Protein AF-A0A2D4FFE9-F1 (afdb_monomer)

Nearest PDB structures (foldseek):
  5fzr-assembly1_B  TM=5.115E-01  e=5.231E-02  synthetic construct
  5fzq-assembly1_B  TM=5.093E-01  e=9.639E-02  synthetic construct
  8ump-assembly1_A  TM=4.715E-01  e=1.449E-01  synthetic construct
  1a17-assembly1_A  TM=4.442E-01  e=5.732E-01  Homo sapiens
  2ho1-assembly1_A  TM=4.420E-01  e=9.065E-01  Pseudomonas aeruginosa PAO1

Foldseek 3Di:
DPQDQDPCVVVLVVQLVVLVCCCPVVVPVVSLVVSLVSLVVSCVNRVQDLVSLLVNLLSCLQVVNCPVNVVSVVSNVDDLPVCVVSLVSLQVSLPPPVNVVSNVVSVVVSVVVVVVSVVVVVVVVVVVVVVVVVPD

Solvent-accessible surface area (backbone atoms only — not comparable to full-atom values): 7744 Å² total; per-residue (Å²): 129,86,77,65,79,53,87,62,51,61,58,53,51,52,53,36,53,55,28,48,46,37,28,74,75,69,62,38,72,71,28,55,60,52,34,51,52,54,38,54,55,48,34,76,78,26,74,73,47,58,67,47,43,53,50,50,38,52,51,30,35,74,72,67,46,58,73,66,34,53,60,44,57,63,67,60,68,70,58,81,71,50,46,75,74,51,51,56,70,48,53,65,42,22,70,77,71,75,42,59,68,63,20,49,51,34,45,49,50,52,49,53,49,54,54,49,51,54,51,53,50,55,51,49,56,62,62,51,56,65,66,70,72,72,77,124

Structure (mmCIF, N/CA/C/O backbone):
data_AF-A0A2D4FFE9-F1
#
_entry.id   AF-A0A2D4FFE9-F1
#
loop_
_atom_site.group_PDB
_atom_site.id
_atom_site.type_symbol
_atom_site.label_atom_id
_atom_site.label_alt_id
_atom_site.label_comp_id
_atom_site.label_asym_id
_atom_site.label_entity_id
_atom_site.label_seq_id
_atom_site.pdbx_PDB_ins_code
_atom_site.Cartn_x
_atom_site.Cartn_y
_atom_site.Cartn_z
_atom_site.occupancy
_atom_site.B_iso_or_equiv
_atom_site.auth_seq_id
_atom_site.auth_comp_id
_atom_site.auth_asym_id
_atom_site.auth_atom_id
_atom_site.pdbx_PDB_model_num
ATOM 1 N N . THR A 1 1 ? 15.994 -1.604 -18.481 1.00 40.66 1 THR A N 1
ATOM 2 C CA . THR A 1 1 ? 15.992 -0.150 -18.227 1.00 40.66 1 THR A CA 1
ATOM 3 C C . THR A 1 1 ? 15.796 0.035 -16.743 1.00 40.66 1 THR A C 1
ATOM 5 O O . THR A 1 1 ? 14.870 -0.546 -16.197 1.00 40.66 1 THR A O 1
ATOM 8 N N . TRP A 1 2 ? 16.729 0.693 -16.059 1.00 41.78 2 TRP A N 1
ATOM 9 C CA . TRP A 1 2 ? 16.602 0.943 -14.624 1.00 41.78 2 TRP A CA 1
ATOM 10 C C . TRP A 1 2 ? 15.354 1.799 -14.404 1.00 41.78 2 TRP A C 1
ATOM 12 O O . TRP A 1 2 ? 15.195 2.824 -15.056 1.00 41.78 2 TRP A O 1
ATOM 22 N N . ALA A 1 3 ? 14.428 1.300 -13.596 1.00 53.44 3 ALA A N 1
ATOM 23 C CA . ALA A 1 3 ? 13.135 1.917 -13.356 1.00 53.44 3 ALA A C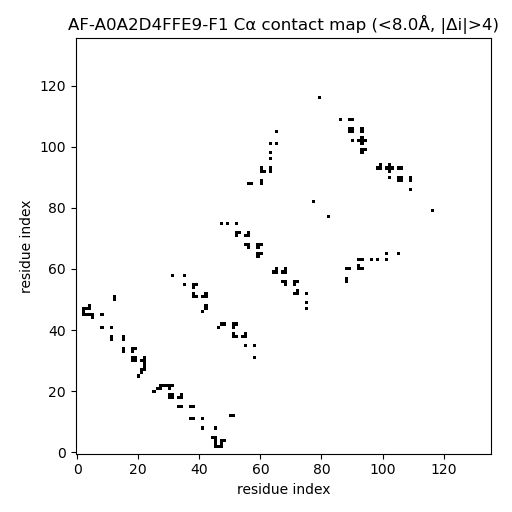A 1
ATOM 24 C C . ALA A 1 3 ? 13.315 3.198 -12.531 1.00 53.44 3 ALA A C 1
ATOM 26 O O . ALA A 1 3 ? 13.417 3.153 -11.305 1.00 53.44 3 ALA A O 1
ATOM 27 N N . GLU A 1 4 ? 13.427 4.321 -13.233 1.00 61.81 4 GLU A N 1
ATOM 28 C CA . GLU A 1 4 ? 13.479 5.656 -12.649 1.00 61.81 4 GLU A CA 1
ATOM 29 C C . GLU A 1 4 ? 12.089 6.037 -12.128 1.00 61.81 4 GLU A C 1
ATOM 31 O O . GLU A 1 4 ? 11.083 5.854 -12.815 1.00 61.81 4 GLU A O 1
ATOM 36 N N . LEU A 1 5 ? 12.043 6.538 -10.891 1.00 72.75 5 LEU A N 1
ATOM 37 C CA . LEU A 1 5 ? 10.850 7.161 -10.318 1.00 72.75 5 LEU A CA 1
ATOM 38 C C . LEU A 1 5 ? 10.385 8.285 -11.242 1.00 72.75 5 LEU A C 1
ATOM 40 O O . LEU A 1 5 ? 11.203 9.088 -11.702 1.00 72.75 5 LEU A O 1
ATOM 44 N N . GLN A 1 6 ? 9.083 8.375 -11.485 1.00 81.50 6 GLN A N 1
ATOM 45 C CA . GLN A 1 6 ? 8.559 9.476 -12.282 1.00 81.50 6 GLN A CA 1
ATOM 46 C C . GLN A 1 6 ? 8.447 10.736 -11.423 1.00 81.50 6 GLN A C 1
ATOM 48 O O . GLN A 1 6 ? 8.090 10.682 -10.247 1.00 81.50 6 GLN A O 1
ATOM 53 N N . PHE A 1 7 ? 8.699 11.908 -12.014 1.00 79.31 7 PHE A N 1
ATOM 54 C CA . PHE A 1 7 ? 8.548 13.192 -11.314 1.00 79.31 7 PHE A CA 1
ATOM 55 C C . PHE A 1 7 ? 7.131 13.393 -10.752 1.00 79.31 7 PHE A C 1
ATOM 57 O O . PHE A 1 7 ? 6.952 14.059 -9.732 1.00 79.31 7 PHE A O 1
ATOM 64 N N . SER A 1 8 ? 6.128 12.796 -11.399 1.00 86.50 8 SER A N 1
ATOM 65 C CA . SER A 1 8 ? 4.727 12.827 -10.984 1.00 86.50 8 SER A CA 1
ATOM 66 C C . SER A 1 8 ? 4.403 11.951 -9.773 1.00 86.50 8 SER A C 1
ATOM 68 O O . SER A 1 8 ? 3.357 12.163 -9.158 1.00 86.50 8 SER A O 1
ATOM 70 N N . ASP A 1 9 ? 5.278 11.018 -9.382 1.00 91.00 9 ASP A N 1
ATOM 71 C CA . ASP A 1 9 ? 5.014 10.081 -8.283 1.00 91.00 9 ASP A CA 1
ATOM 72 C C . ASP A 1 9 ? 4.707 10.816 -6.971 1.00 91.00 9 ASP A C 1
ATOM 74 O O . ASP A 1 9 ? 3.812 10.425 -6.223 1.00 91.00 9 ASP A O 1
ATOM 78 N N . TYR A 1 10 ? 5.394 11.932 -6.712 1.00 91.44 10 TYR A N 1
ATOM 79 C CA . TYR A 1 10 ? 5.176 12.738 -5.510 1.00 91.44 10 TYR A CA 1
ATOM 80 C C . TYR A 1 10 ? 3.802 13.418 -5.478 1.00 91.44 10 TYR A C 1
ATOM 82 O O . TYR A 1 10 ? 3.219 13.556 -4.403 1.00 91.44 10 TYR A O 1
ATOM 90 N N . TYR A 1 11 ? 3.248 13.801 -6.633 1.00 94.00 11 TYR A N 1
ATOM 91 C CA . TYR A 1 11 ? 1.886 14.338 -6.700 1.00 94.00 11 TYR A CA 1
ATOM 92 C C . TYR A 1 11 ? 0.847 13.247 -6.448 1.00 94.00 11 TYR A C 1
ATOM 94 O O . TYR A 1 11 ? -0.130 13.491 -5.741 1.00 94.00 11 TYR A O 1
ATOM 102 N N . CYS A 1 12 ? 1.085 12.035 -6.961 1.00 95.19 12 CYS A N 1
ATOM 103 C CA . CYS A 1 12 ? 0.249 10.879 -6.652 1.00 95.19 12 CYS A CA 1
ATOM 104 C C . CYS A 1 12 ? 0.272 10.569 -5.148 1.00 95.19 12 CYS A C 1
ATOM 106 O O . CYS A 1 12 ? -0.785 10.413 -4.541 1.00 95.19 12 CYS A O 1
ATOM 108 N N . LEU A 1 13 ? 1.455 10.557 -4.519 1.00 95.75 13 LEU A N 1
ATOM 109 C CA . LEU A 1 13 ? 1.587 10.364 -3.069 1.00 95.75 13 LEU A CA 1
ATOM 110 C C . LEU A 1 13 ? 0.827 11.432 -2.277 1.00 95.75 13 LEU A C 1
ATOM 112 O O . LEU A 1 13 ? 0.102 11.094 -1.344 1.00 95.75 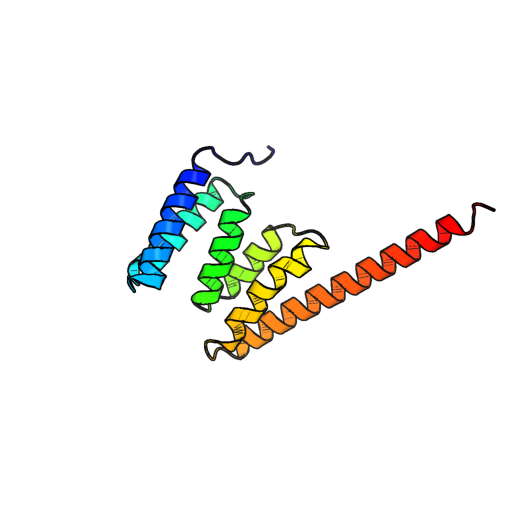13 LEU A O 1
ATOM 116 N N . LEU A 1 14 ? 0.953 12.707 -2.657 1.00 96.69 14 LEU A N 1
ATOM 117 C CA . LEU A 1 14 ? 0.233 13.795 -1.997 1.00 96.69 14 LEU A CA 1
ATOM 118 C C . LEU A 1 14 ? -1.288 13.606 -2.093 1.00 96.69 14 LEU A C 1
ATOM 120 O O . LEU A 1 14 ? -1.982 13.718 -1.085 1.00 96.69 14 LEU A O 1
ATOM 124 N N . ALA A 1 15 ? -1.803 13.279 -3.282 1.00 96.88 15 ALA A N 1
ATOM 125 C CA . ALA A 1 15 ? -3.227 13.024 -3.486 1.00 96.88 15 ALA A CA 1
ATOM 126 C C . ALA A 1 15 ? -3.726 11.834 -2.650 1.00 96.88 15 ALA A C 1
ATOM 128 O O . ALA A 1 15 ? -4.778 11.919 -2.019 1.00 96.88 15 ALA A O 1
ATOM 129 N N . VAL A 1 16 ? -2.953 10.746 -2.601 1.00 97.25 16 VAL A N 1
ATOM 130 C CA . VAL A 1 16 ? -3.272 9.558 -1.798 1.00 97.25 16 VAL A CA 1
ATOM 131 C C . VAL A 1 16 ? -3.291 9.882 -0.306 1.00 97.25 16 VAL A C 1
ATOM 133 O O . VAL A 1 16 ? -4.199 9.436 0.387 1.00 97.25 16 VAL A O 1
ATOM 136 N N . HIS A 1 17 ? -2.346 10.677 0.201 1.00 96.38 17 HIS A N 1
ATOM 137 C CA . HIS A 1 17 ? -2.355 11.089 1.606 1.00 96.38 17 HIS A CA 1
ATOM 138 C C . HIS A 1 17 ? -3.600 11.912 1.961 1.00 96.38 17 HIS A C 1
ATOM 140 O O . HIS A 1 17 ? -4.252 11.604 2.950 1.00 96.38 17 HIS A O 1
ATOM 146 N N . LEU A 1 18 ? -4.004 12.859 1.108 1.00 96.50 18 LEU A N 1
ATOM 147 C CA . LEU A 1 18 ? -5.240 13.624 1.319 1.00 96.50 18 LEU A CA 1
ATOM 148 C C . LEU A 1 18 ? -6.490 12.731 1.313 1.00 96.50 18 LEU A C 1
ATOM 150 O O . LEU A 1 18 ? -7.404 12.921 2.111 1.00 96.50 18 LEU A O 1
ATOM 154 N N . LEU A 1 19 ? -6.543 11.742 0.418 1.00 96.69 19 LEU A N 1
ATOM 155 C CA . LEU A 1 19 ? -7.643 10.777 0.374 1.00 96.69 19 LEU A CA 1
ATOM 156 C C . LEU A 1 19 ? -7.651 9.852 1.602 1.00 96.69 19 LEU A C 1
ATOM 158 O O . LEU A 1 19 ? -8.723 9.489 2.081 1.00 96.69 19 LEU A O 1
ATOM 162 N N . LEU A 1 20 ? -6.481 9.492 2.136 1.00 93.50 20 LEU A N 1
ATOM 163 C CA . LEU A 1 20 ? -6.379 8.742 3.388 1.00 93.50 20 LEU A CA 1
ATOM 164 C C . LEU A 1 20 ? -6.904 9.546 4.576 1.00 93.50 20 LEU A C 1
ATOM 166 O O . LEU A 1 20 ? -7.618 8.974 5.396 1.00 93.50 20 LEU A O 1
ATOM 170 N N . ASP A 1 21 ? -6.605 10.843 4.649 1.00 93.50 21 ASP A N 1
ATOM 171 C CA . ASP A 1 21 ? -7.131 11.718 5.702 1.00 93.50 21 ASP A CA 1
ATOM 172 C C . ASP A 1 21 ? -8.663 11.814 5.605 1.00 93.50 21 ASP A C 1
ATOM 174 O O . ASP A 1 21 ? -9.367 11.668 6.603 1.00 93.50 21 ASP A O 1
ATOM 178 N N . LEU A 1 22 ? -9.212 11.944 4.389 1.00 93.31 22 LEU A N 1
ATOM 179 C CA . LEU A 1 22 ? -10.664 11.915 4.169 1.00 93.31 22 LEU A CA 1
ATOM 180 C C . LEU A 1 22 ? -11.299 10.590 4.612 1.00 93.31 22 LEU A C 1
ATOM 182 O O . LEU A 1 22 ? -12.366 10.589 5.224 1.00 93.31 22 LEU A O 1
ATOM 186 N N . TRP A 1 23 ? -10.651 9.462 4.331 1.00 93.81 23 TRP A N 1
ATOM 187 C CA . TRP A 1 23 ? -11.153 8.162 4.763 1.00 93.81 23 TRP A CA 1
ATOM 188 C C . TRP A 1 23 ? -11.103 8.007 6.288 1.00 93.81 23 TRP A C 1
ATOM 190 O O . TRP A 1 23 ? -12.094 7.618 6.901 1.00 93.81 23 TRP A O 1
ATOM 200 N N . LEU A 1 24 ? -9.962 8.322 6.905 1.00 88.31 24 LEU A N 1
ATOM 201 C CA . LEU A 1 24 ? -9.698 7.998 8.307 1.00 88.31 24 LEU A CA 1
ATOM 202 C C . LEU A 1 24 ? -10.255 9.018 9.294 1.00 88.31 24 LEU A C 1
ATOM 204 O O . LEU A 1 24 ? -10.660 8.633 10.389 1.00 88.31 24 LEU A O 1
ATOM 208 N N . GLU A 1 25 ? -10.258 10.297 8.933 1.00 90.12 25 GLU A N 1
ATOM 209 C CA . GLU A 1 25 ? -10.694 11.375 9.822 1.00 90.12 25 GLU A CA 1
ATOM 210 C C . GLU A 1 25 ? -12.127 11.813 9.524 1.00 90.12 25 GLU A C 1
ATOM 212 O O . GLU A 1 25 ? -12.905 12.039 10.451 1.00 90.12 25 GLU A O 1
ATOM 217 N N . ALA A 1 26 ? -12.497 11.905 8.242 1.00 88.31 26 ALA A N 1
ATOM 218 C CA . ALA A 1 26 ? -13.838 12.328 7.837 1.00 88.31 26 ALA A CA 1
ATOM 219 C C . ALA A 1 26 ? -14.819 11.159 7.624 1.00 88.31 26 ALA A C 1
ATOM 221 O O . ALA A 1 26 ? -16.018 11.400 7.492 1.00 88.31 26 ALA A O 1
ATOM 222 N N . GLY A 1 27 ? -14.340 9.908 7.617 1.00 86.56 27 GLY A N 1
ATOM 223 C CA . GLY A 1 27 ? -15.179 8.719 7.419 1.00 86.56 27 GLY A CA 1
ATOM 224 C C . GLY A 1 27 ? -15.701 8.56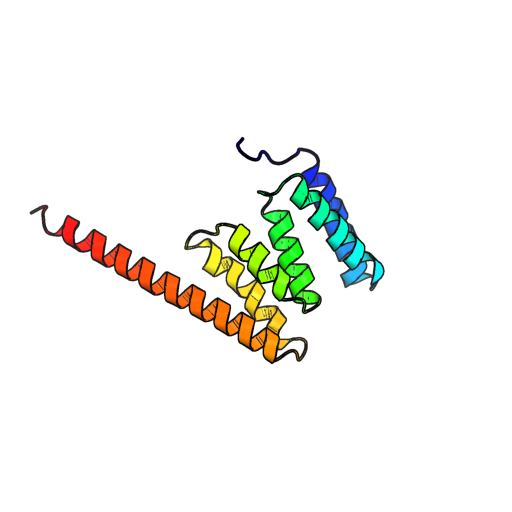2 5.986 1.00 86.56 27 GLY A C 1
ATOM 225 O O . GLY A 1 27 ? -16.712 7.897 5.762 1.00 86.56 27 GLY A O 1
ATOM 226 N N . GLU A 1 28 ? -15.050 9.191 5.004 1.00 93.25 28 GLU A N 1
ATOM 227 C CA . GLU A 1 28 ? -15.445 9.124 3.596 1.00 93.25 28 GLU A CA 1
ATOM 228 C C . GLU A 1 28 ? -14.999 7.781 2.988 1.00 93.25 28 GLU A C 1
ATOM 230 O O . GLU A 1 28 ? -13.928 7.663 2.392 1.00 93.25 28 GLU A O 1
ATOM 235 N N . GLU A 1 29 ? -15.832 6.746 3.115 1.00 90.38 29 GLU A N 1
ATOM 236 C CA . GLU A 1 29 ? -15.534 5.380 2.637 1.00 90.38 29 GLU A CA 1
ATOM 237 C C . GLU A 1 29 ? -15.250 5.300 1.127 1.00 90.38 29 GLU A C 1
ATOM 239 O O . GLU A 1 29 ? -14.607 4.371 0.647 1.00 90.38 29 GLU A O 1
ATOM 244 N N . SER A 1 30 ? -15.701 6.275 0.333 1.00 93.62 30 SER A N 1
ATOM 245 C CA . SER A 1 30 ? -15.392 6.317 -1.101 1.00 93.62 30 SER A CA 1
ATOM 246 C C . SER A 1 30 ? -13.911 6.624 -1.381 1.00 93.62 30 SER A C 1
ATOM 248 O O . SER A 1 30 ? -13.391 6.270 -2.445 1.00 93.62 30 SER A O 1
ATOM 250 N N . ALA A 1 31 ? -13.214 7.255 -0.431 1.00 94.62 31 ALA A N 1
ATOM 251 C CA . ALA A 1 31 ? -11.845 7.715 -0.605 1.00 94.62 31 ALA A CA 1
ATOM 252 C C . ALA A 1 31 ? -10.827 6.563 -0.629 1.00 94.62 31 ALA A C 1
ATOM 254 O O . ALA A 1 31 ? -9.886 6.623 -1.421 1.00 94.62 31 ALA A O 1
ATOM 255 N N . VAL A 1 32 ? -11.038 5.474 0.125 1.00 94.81 32 VAL A N 1
ATOM 256 C CA . VAL A 1 32 ? -10.109 4.324 0.123 1.00 94.81 32 VAL A CA 1
ATOM 257 C C . VAL A 1 32 ? -10.019 3.645 -1.245 1.00 94.81 32 VAL A C 1
ATOM 259 O O . VAL A 1 32 ? -8.929 3.298 -1.699 1.00 94.81 32 VAL A O 1
ATOM 262 N N . TRP A 1 33 ? -11.138 3.534 -1.963 1.00 96.44 33 TRP A N 1
ATOM 263 C CA . TRP A 1 33 ? -11.160 2.971 -3.315 1.00 96.44 33 TRP A CA 1
ATOM 264 C C . TRP A 1 33 ? -10.411 3.853 -4.318 1.00 96.44 33 TRP A C 1
ATOM 266 O O . TRP A 1 33 ? -9.743 3.348 -5.223 1.00 96.44 33 TRP A O 1
ATOM 276 N N . ARG A 1 34 ? -10.462 5.177 -4.128 1.00 97.25 34 ARG A N 1
ATOM 277 C CA . ARG A 1 34 ? -9.677 6.131 -4.925 1.00 97.25 34 ARG A CA 1
ATOM 278 C C . ARG A 1 34 ? -8.187 6.022 -4.610 1.00 97.25 34 ARG A C 1
ATOM 280 O O . ARG A 1 34 ? -7.394 6.032 -5.546 1.00 97.25 34 ARG A O 1
ATOM 287 N N . CYS A 1 35 ? -7.810 5.848 -3.338 1.00 96.94 35 CYS A N 1
ATOM 288 C CA . CYS A 1 35 ? -6.421 5.568 -2.958 1.00 96.94 35 CYS A CA 1
ATOM 289 C C . CYS A 1 35 ? -5.890 4.327 -3.6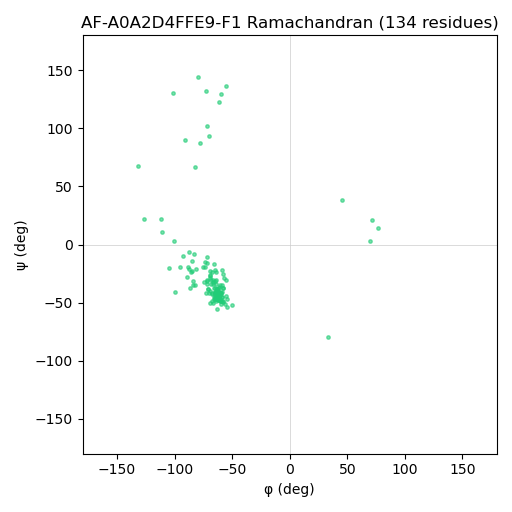75 1.00 96.94 35 CYS A C 1
ATOM 291 O O . CYS A 1 35 ? -4.833 4.397 -4.294 1.00 96.94 35 CYS A O 1
ATOM 293 N N . LEU A 1 36 ? -6.629 3.212 -3.612 1.00 97.12 36 LEU A N 1
ATOM 294 C CA . LEU A 1 36 ? -6.239 1.964 -4.272 1.00 97.12 36 LEU A CA 1
ATOM 295 C C . LEU A 1 36 ? -6.063 2.165 -5.776 1.00 97.12 36 LEU A C 1
ATOM 297 O O . LEU A 1 36 ? -5.023 1.811 -6.315 1.00 97.12 36 LEU A O 1
ATOM 301 N N . THR A 1 37 ? -7.034 2.801 -6.434 1.00 97.19 37 THR A N 1
ATOM 302 C CA . THR A 1 37 ? -6.980 3.041 -7.884 1.00 97.19 37 THR A CA 1
ATOM 303 C C . THR A 1 37 ? -5.733 3.838 -8.278 1.00 97.19 37 THR A C 1
ATOM 305 O O . THR A 1 37 ? -4.993 3.414 -9.161 1.00 97.19 37 THR A O 1
ATOM 308 N N . LEU A 1 38 ? -5.462 4.954 -7.590 1.00 96.56 38 LEU A N 1
ATOM 309 C CA . LEU A 1 38 ? -4.303 5.805 -7.881 1.00 96.56 38 LEU A CA 1
ATOM 310 C C . LEU A 1 38 ? -2.973 5.089 -7.641 1.00 96.56 38 LEU A C 1
ATOM 312 O O . LEU A 1 38 ? -2.034 5.258 -8.413 1.00 96.56 38 LEU A O 1
ATOM 316 N N . LEU A 1 39 ? -2.879 4.308 -6.566 1.00 96.62 39 LEU A N 1
ATOM 317 C CA . LEU A 1 39 ? -1.655 3.597 -6.218 1.00 96.62 39 LEU A CA 1
ATOM 318 C C . LEU A 1 39 ? -1.377 2.421 -7.157 1.00 96.62 39 LEU A C 1
ATOM 320 O O . LEU A 1 39 ? -0.228 2.244 -7.550 1.00 96.62 39 LEU A O 1
ATOM 324 N N . GLU A 1 40 ? -2.395 1.638 -7.523 1.00 96.00 40 GLU A N 1
ATOM 325 C CA . GLU A 1 40 ? -2.252 0.532 -8.478 1.00 96.00 40 GLU A CA 1
ATOM 326 C C . GLU A 1 40 ? -1.851 1.066 -9.859 1.00 96.00 40 GLU A C 1
ATOM 328 O O . GLU A 1 40 ? -0.877 0.601 -10.450 1.00 96.00 40 GLU A O 1
ATOM 333 N N . GLU A 1 41 ? -2.522 2.118 -10.342 1.00 94.62 41 GLU A N 1
ATOM 334 C CA . GLU A 1 41 ? -2.156 2.774 -11.601 1.00 94.62 41 GLU A CA 1
ATOM 335 C C . GLU A 1 41 ? -0.743 3.372 -11.528 1.00 94.62 41 GLU A C 1
ATOM 337 O O . GLU A 1 41 ? 0.094 3.114 -12.395 1.00 94.62 41 GLU A O 1
ATOM 342 N N . GLY A 1 42 ? -0.423 4.090 -10.449 1.00 93.44 42 GLY A N 1
ATOM 343 C CA . GLY A 1 42 ? 0.910 4.637 -10.210 1.00 93.44 42 GLY A CA 1
ATOM 344 C C . GLY A 1 42 ? 1.999 3.561 -10.188 1.00 93.44 42 GLY A C 1
ATOM 345 O O . GLY A 1 42 ? 3.087 3.774 -10.721 1.00 93.44 42 GLY A O 1
ATOM 346 N N . LEU A 1 43 ? 1.711 2.377 -9.644 1.00 93.31 43 LEU A N 1
ATOM 347 C CA . LEU A 1 43 ? 2.652 1.260 -9.601 1.00 93.31 43 LEU A CA 1
ATOM 348 C C . LEU A 1 43 ? 2.877 0.624 -10.981 1.00 93.31 43 LEU A C 1
ATOM 350 O O . LEU A 1 43 ? 3.990 0.173 -11.253 1.00 93.31 43 LEU A O 1
ATOM 354 N N . THR A 1 44 ? 1.883 0.639 -11.878 1.00 91.94 44 THR A N 1
ATOM 355 C CA . THR A 1 44 ? 2.084 0.201 -13.276 1.00 91.94 44 THR A CA 1
ATOM 356 C C . THR A 1 44 ? 3.071 1.106 -14.020 1.00 91.94 44 THR A C 1
ATOM 358 O O . THR A 1 44 ? 3.862 0.624 -14.833 1.00 91.94 44 THR A O 1
ATOM 361 N N . CYS A 1 45 ? 3.079 2.402 -13.694 1.00 90.88 45 CYS A N 1
ATOM 362 C CA . CYS A 1 45 ? 3.996 3.397 -14.252 1.00 90.88 45 CYS A CA 1
ATOM 363 C C . CYS A 1 45 ? 5.374 3.403 -13.562 1.00 90.88 45 CYS A C 1
ATOM 365 O O . CYS A 1 45 ? 6.393 3.609 -14.225 1.00 90.88 45 CYS A O 1
ATOM 367 N N . SER A 1 46 ? 5.404 3.152 -12.250 1.00 91.44 46 SER A N 1
ATOM 368 C CA . SER A 1 46 ? 6.585 3.247 -11.383 1.00 91.44 46 SER A CA 1
ATOM 369 C C . SER A 1 46 ? 6.730 1.987 -10.504 1.00 91.44 46 SER A C 1
ATOM 371 O O . SER A 1 46 ? 6.623 2.066 -9.276 1.00 91.44 46 SER A O 1
ATOM 373 N N . PRO A 1 47 ? 7.024 0.803 -11.083 1.00 89.88 47 PRO A N 1
ATOM 374 C CA . PRO A 1 47 ? 6.973 -0.490 -10.378 1.00 89.88 47 PRO A CA 1
ATOM 375 C C . PRO A 1 47 ? 8.012 -0.647 -9.259 1.00 89.88 47 PRO A C 1
ATOM 377 O O . PRO A 1 47 ? 7.892 -1.521 -8.399 1.00 89.88 47 PRO A O 1
ATOM 380 N N . SER A 1 48 ? 9.044 0.194 -9.242 1.00 87.06 48 SER A N 1
ATOM 381 C CA . SER A 1 48 ? 10.074 0.225 -8.195 1.00 87.06 48 SER A CA 1
ATOM 382 C C . SER A 1 48 ? 9.711 1.110 -7.007 1.00 87.06 48 SER A C 1
ATOM 384 O O . SER A 1 48 ? 10.466 1.156 -6.036 1.00 87.06 48 SER A O 1
ATOM 386 N N . ASN A 1 49 ? 8.599 1.847 -7.072 1.00 89.12 49 ASN A N 1
ATOM 387 C CA . ASN A 1 49 ? 8.256 2.830 -6.058 1.00 89.12 49 ASN A CA 1
ATOM 388 C C . ASN A 1 49 ? 7.835 2.139 -4.751 1.00 89.12 49 ASN A C 1
ATOM 390 O O . ASN A 1 49 ? 6.716 1.646 -4.593 1.00 89.12 49 ASN A O 1
ATOM 394 N N . ALA A 1 50 ? 8.758 2.109 -3.790 1.00 87.69 50 ALA A N 1
ATOM 395 C CA . ALA A 1 50 ? 8.532 1.480 -2.496 1.00 87.69 50 ALA A CA 1
ATOM 396 C C . ALA A 1 50 ? 7.427 2.175 -1.684 1.00 87.69 50 ALA A C 1
ATOM 398 O O . ALA A 1 50 ? 6.726 1.503 -0.935 1.00 87.69 50 ALA A O 1
ATOM 399 N N . GLN A 1 51 ? 7.229 3.489 -1.843 1.00 90.44 51 GLN A N 1
ATOM 400 C CA . GLN A 1 51 ? 6.185 4.219 -1.114 1.00 90.44 51 GLN A CA 1
ATOM 401 C C . GLN A 1 51 ? 4.791 3.779 -1.563 1.00 90.44 51 GLN A C 1
ATOM 403 O O . GLN A 1 51 ? 3.930 3.537 -0.718 1.00 90.44 51 GLN 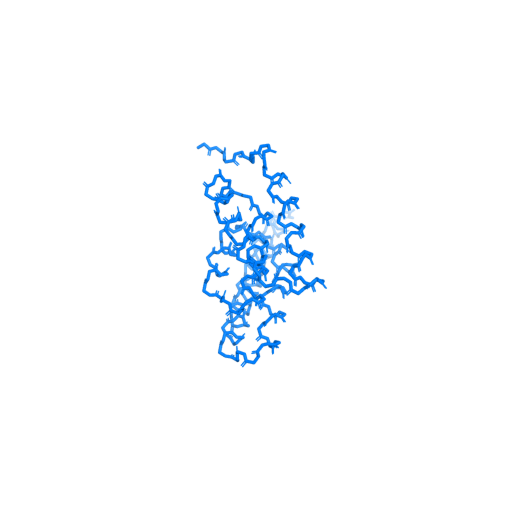A O 1
ATOM 408 N N . PHE A 1 52 ? 4.588 3.581 -2.871 1.00 93.81 52 PHE A N 1
ATOM 409 C CA . PHE A 1 52 ? 3.330 3.037 -3.389 1.00 93.81 52 PHE A CA 1
ATOM 410 C C . PHE A 1 52 ? 3.046 1.645 -2.833 1.00 93.81 52 PHE A C 1
ATOM 412 O O . PHE A 1 52 ? 1.973 1.411 -2.281 1.00 93.81 52 PHE A O 1
ATOM 419 N N . LYS A 1 53 ? 4.036 0.747 -2.885 1.00 91.19 53 LYS A N 1
ATOM 420 C CA . LYS A 1 53 ? 3.914 -0.613 -2.338 1.00 91.19 53 LYS A CA 1
ATOM 421 C C . LYS A 1 53 ? 3.583 -0.606 -0.846 1.00 91.19 53 LYS A C 1
ATOM 423 O O . LYS A 1 53 ? 2.691 -1.329 -0.417 1.00 91.19 53 LYS A O 1
ATOM 428 N N . LEU A 1 54 ? 4.267 0.222 -0.054 1.00 88.12 54 LEU A N 1
ATOM 429 C CA . LEU A 1 54 ? 4.037 0.321 1.391 1.00 88.12 54 LEU A CA 1
ATOM 430 C C . LEU A 1 54 ? 2.641 0.862 1.724 1.00 88.12 54 LEU A C 1
ATOM 432 O O . LEU A 1 54 ? 1.994 0.351 2.640 1.00 88.12 54 LEU A O 1
ATOM 436 N N . LEU A 1 55 ? 2.162 1.864 0.981 1.00 91.62 55 LEU A N 1
ATOM 437 C CA . LEU A 1 55 ? 0.809 2.394 1.150 1.00 91.62 55 LEU A CA 1
ATOM 438 C C . LEU A 1 55 ? -0.257 1.371 0.743 1.00 91.62 55 LEU A C 1
ATOM 440 O O . LEU A 1 55 ? -1.207 1.181 1.500 1.00 91.62 55 LEU A O 1
ATOM 444 N N . LEU A 1 56 ? -0.073 0.657 -0.373 1.00 93.06 56 LEU A N 1
ATOM 445 C CA . LEU A 1 56 ? -0.968 -0.430 -0.783 1.00 93.06 56 LEU A CA 1
ATOM 446 C C . LEU A 1 56 ? -1.028 -1.531 0.274 1.00 93.06 56 LEU A C 1
ATOM 448 O O . LEU A 1 56 ? -2.117 -1.898 0.703 1.00 93.06 56 LEU A O 1
ATOM 452 N N . ILE A 1 57 ? 0.125 -1.999 0.766 1.00 86.38 57 ILE A N 1
ATOM 453 C CA . ILE A 1 57 ? 0.199 -2.994 1.847 1.00 86.38 57 ILE A CA 1
ATOM 454 C C . ILE A 1 57 ? -0.601 -2.525 3.064 1.00 86.38 57 ILE A C 1
ATOM 456 O O . ILE A 1 57 ? -1.402 -3.281 3.609 1.00 86.38 57 ILE A O 1
ATOM 460 N N . ARG A 1 58 ? -0.423 -1.267 3.483 1.00 85.50 58 ARG A N 1
ATOM 461 C CA . ARG A 1 58 ? -1.148 -0.708 4.628 1.00 85.50 58 ARG A CA 1
ATOM 462 C C . ARG A 1 58 ? -2.659 -0.680 4.392 1.00 85.50 58 ARG A C 1
ATOM 464 O O . ARG A 1 58 ? -3.401 -1.110 5.272 1.00 85.50 58 ARG A O 1
ATOM 471 N N . ILE A 1 59 ? -3.109 -0.187 3.239 1.00 89.19 59 ILE A N 1
ATOM 472 C CA . ILE A 1 59 ? -4.538 -0.070 2.917 1.00 89.19 59 ILE A CA 1
ATOM 473 C C . ILE A 1 59 ? -5.176 -1.458 2.811 1.00 89.19 59 ILE A C 1
ATOM 475 O O . ILE A 1 59 ? -6.198 -1.706 3.445 1.00 89.19 59 ILE A O 1
ATOM 479 N N . TYR A 1 60 ? -4.548 -2.390 2.094 1.00 87.50 60 TYR A N 1
ATOM 480 C CA . TYR A 1 60 ? -5.028 -3.765 1.976 1.00 87.50 60 TYR A CA 1
ATOM 481 C C . TYR A 1 60 ? -5.103 -4.476 3.330 1.00 87.50 60 TYR A C 1
ATOM 483 O O . TYR A 1 60 ? -6.110 -5.118 3.629 1.00 87.50 60 TYR A O 1
ATOM 491 N N . CYS A 1 61 ? -4.106 -4.289 4.199 1.00 79.19 61 CYS A N 1
ATOM 492 C CA . CYS A 1 61 ? -4.156 -4.773 5.578 1.00 79.19 61 CYS A CA 1
ATOM 493 C C . CYS A 1 61 ? -5.333 -4.176 6.370 1.00 79.19 61 CYS A C 1
ATOM 495 O O . CYS A 1 61 ? -5.996 -4.901 7.109 1.00 79.19 61 CYS A O 1
ATOM 497 N N . MET A 1 62 ? -5.611 -2.877 6.221 1.00 79.06 62 MET A N 1
ATOM 498 C CA . MET A 1 62 ? -6.742 -2.212 6.883 1.00 79.06 62 MET A CA 1
ATOM 499 C C . MET A 1 62 ? -8.105 -2.678 6.354 1.00 79.06 62 MET A C 1
ATOM 501 O O . MET A 1 62 ? -9.060 -2.725 7.120 1.00 79.06 62 MET A O 1
ATOM 505 N N . LEU A 1 63 ? -8.188 -3.065 5.079 1.00 82.00 63 LEU A N 1
ATOM 506 C CA . LEU A 1 63 ? -9.383 -3.663 4.470 1.00 82.00 63 LEU A CA 1
ATOM 507 C C . LEU A 1 63 ? -9.501 -5.178 4.723 1.00 82.00 63 LEU A C 1
ATOM 509 O O . LEU A 1 63 ? -10.514 -5.785 4.385 1.00 82.00 63 LEU A O 1
ATOM 513 N N . GLY A 1 64 ? -8.473 -5.809 5.299 1.00 73.75 64 GLY A N 1
ATOM 514 C CA . GLY A 1 64 ? -8.423 -7.254 5.534 1.00 73.75 64 GLY A CA 1
ATOM 515 C C . GLY A 1 64 ? -8.128 -8.105 4.290 1.00 73.75 64 GLY A C 1
ATOM 516 O O . GLY A 1 64 ? -8.305 -9.322 4.336 1.00 73.75 64 GLY A O 1
ATOM 517 N N . ALA A 1 65 ? -7.663 -7.503 3.194 1.00 79.94 65 ALA A N 1
ATOM 518 C CA . ALA A 1 65 ? -7.313 -8.185 1.950 1.00 79.94 65 ALA A CA 1
ATOM 519 C C . ALA A 1 65 ? -5.828 -8.586 1.949 1.00 79.94 65 ALA A C 1
ATOM 521 O O . ALA A 1 65 ? -4.965 -7.828 1.525 1.00 79.94 65 ALA A O 1
ATOM 522 N N . PHE A 1 66 ? -5.504 -9.782 2.439 1.00 73.62 66 PHE A N 1
ATOM 523 C CA . PHE A 1 66 ? -4.104 -10.190 2.638 1.00 73.62 66 PHE A CA 1
ATOM 524 C C . PHE A 1 66 ? -3.431 -10.837 1.423 1.00 73.62 66 PHE A C 1
ATOM 526 O O . PHE A 1 66 ? -2.207 -10.843 1.347 1.00 73.62 66 PHE A O 1
ATOM 533 N N . GLU A 1 67 ? -4.198 -11.364 0.472 1.00 78.44 67 GLU A N 1
ATOM 534 C CA . GLU A 1 67 ? -3.658 -11.960 -0.757 1.00 78.44 67 GLU A CA 1
ATOM 535 C C . GLU A 1 67 ? -2.734 -10.996 -1.538 1.00 78.44 67 GLU A C 1
ATOM 537 O O . GLU A 1 67 ? -1.562 -11.339 -1.717 1.00 78.44 67 GLU A O 1
ATOM 542 N N . PRO A 1 68 ? -3.151 -9.759 -1.889 1.00 82.94 68 PRO A N 1
ATOM 543 C CA . PRO A 1 68 ? -2.282 -8.820 -2.611 1.00 82.94 68 PRO A CA 1
ATOM 544 C C . PRO A 1 68 ? -1.088 -8.326 -1.779 1.00 82.94 68 PRO A C 1
ATOM 546 O O . PRO A 1 68 ? -0.053 -7.938 -2.321 1.00 82.94 68 PRO A O 1
ATOM 549 N N . VAL A 1 69 ? -1.195 -8.358 -0.446 1.00 80.00 69 VAL A N 1
ATOM 550 C CA . VAL A 1 69 ? -0.126 -7.911 0.459 1.00 80.00 69 VAL A CA 1
ATOM 551 C C . VAL A 1 69 ? 1.125 -8.771 0.305 1.00 80.00 69 VAL A C 1
ATOM 553 O O . VAL A 1 69 ? 2.232 -8.238 0.354 1.00 80.00 69 VAL A O 1
ATOM 556 N N . VAL A 1 70 ? 0.967 -10.082 0.105 1.00 75.00 70 VAL A N 1
ATOM 557 C CA . VAL A 1 70 ? 2.101 -11.010 -0.022 1.00 75.00 70 VAL A CA 1
ATOM 558 C C . VAL A 1 70 ? 2.929 -10.679 -1.259 1.00 75.00 70 VAL A C 1
ATOM 560 O O . VAL A 1 70 ? 4.146 -10.527 -1.160 1.00 75.00 70 VAL A O 1
ATOM 563 N N . GLU A 1 71 ? 2.270 -10.511 -2.405 1.00 83.19 71 GLU A N 1
ATOM 564 C CA . GLU A 1 71 ? 2.942 -10.200 -3.667 1.00 83.19 71 GLU A CA 1
ATOM 565 C C . GLU A 1 71 ? 3.643 -8.839 -3.608 1.00 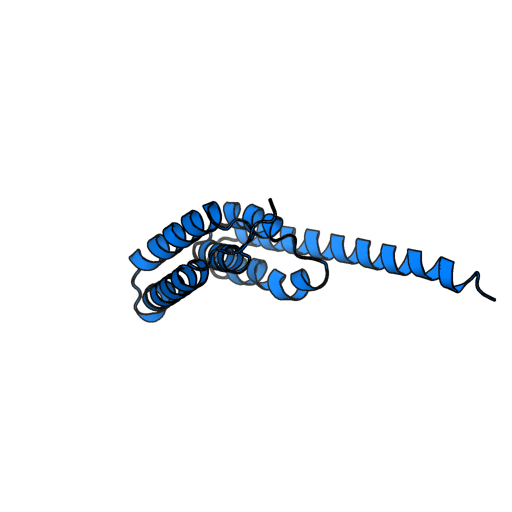83.19 71 GLU A C 1
ATOM 567 O O . GLU A 1 71 ? 4.825 -8.726 -3.949 1.00 83.19 71 GLU A O 1
ATOM 572 N N . LEU A 1 72 ? 2.957 -7.818 -3.086 1.00 84.19 72 LEU A N 1
ATOM 573 C CA . LEU A 1 72 ? 3.525 -6.482 -2.914 1.00 84.19 72 LEU A CA 1
ATOM 574 C C . LEU A 1 72 ? 4.737 -6.491 -1.983 1.00 84.19 72 LEU A C 1
ATOM 576 O O . LEU A 1 72 ? 5.757 -5.877 -2.303 1.00 84.19 72 LEU A O 1
ATOM 580 N N . TYR A 1 73 ? 4.654 -7.209 -0.862 1.00 78.00 73 TYR A N 1
ATOM 581 C CA . TYR A 1 73 ? 5.739 -7.300 0.108 1.00 78.00 73 TYR A CA 1
ATOM 582 C C . TYR A 1 73 ? 6.961 -8.013 -0.475 1.00 78.00 73 TYR A C 1
ATOM 584 O O . TYR A 1 73 ? 8.077 -7.513 -0.357 1.00 78.00 73 TYR A O 1
ATOM 592 N N . SER A 1 74 ? 6.766 -9.137 -1.171 1.00 78.25 74 SER A N 1
ATOM 593 C CA . SER A 1 74 ? 7.853 -9.819 -1.882 1.00 78.25 74 SER A CA 1
ATOM 594 C C . SER A 1 74 ? 8.485 -8.933 -2.959 1.00 78.25 74 SER A C 1
ATOM 596 O O . SER A 1 74 ? 9.700 -8.960 -3.142 1.00 78.25 74 SER A O 1
ATOM 598 N N . SER A 1 75 ? 7.692 -8.092 -3.629 1.00 83.25 75 SER A N 1
ATOM 599 C CA . SER A 1 75 ? 8.188 -7.178 -4.663 1.00 83.25 75 SER A CA 1
ATOM 600 C C . SER A 1 75 ? 9.019 -6.001 -4.129 1.00 83.25 75 SER A C 1
ATOM 602 O O . SER A 1 75 ? 9.603 -5.270 -4.932 1.00 83.25 75 SER A O 1
ATOM 604 N N . LEU A 1 76 ? 9.058 -5.763 -2.811 1.00 76.81 76 LEU A N 1
ATOM 605 C CA . LEU A 1 76 ? 9.878 -4.701 -2.214 1.00 76.81 76 LEU A CA 1
ATOM 606 C C . LEU A 1 76 ? 11.382 -5.019 -2.244 1.00 76.81 76 LEU A C 1
ATOM 608 O O . LEU A 1 76 ? 12.169 -4.097 -2.052 1.00 76.81 76 LEU A O 1
ATOM 612 N N . ASP A 1 77 ? 11.776 -6.282 -2.470 1.00 68.38 77 ASP A N 1
ATOM 613 C CA . ASP A 1 77 ? 13.170 -6.761 -2.354 1.00 68.38 77 ASP A CA 1
ATOM 614 C C . ASP A 1 77 ? 13.853 -6.253 -1.068 1.00 68.38 77 ASP A C 1
ATOM 616 O O . ASP A 1 77 ? 15.015 -5.839 -1.059 1.00 68.38 77 ASP A O 1
ATOM 620 N N . ALA A 1 78 ? 13.096 -6.208 0.037 1.00 61.56 78 ALA A N 1
ATOM 621 C CA . ALA A 1 78 ? 13.603 -5.707 1.305 1.00 61.56 78 ALA A CA 1
ATOM 622 C C . ALA A 1 78 ? 14.809 -6.560 1.733 1.00 61.56 78 ALA A C 1
ATOM 624 O O . ALA A 1 78 ? 14.757 -7.787 1.744 1.00 61.56 78 ALA A O 1
ATOM 625 N N . LYS A 1 79 ? 15.933 -5.928 2.080 1.00 59.66 79 LYS A N 1
ATOM 626 C CA . LYS A 1 79 ? 17.149 -6.651 2.496 1.00 59.66 79 LYS A CA 1
ATOM 627 C C . LYS A 1 79 ? 17.289 -6.628 4.010 1.00 59.66 79 LYS A C 1
ATOM 629 O O . LYS A 1 79 ? 17.205 -5.562 4.618 1.00 59.66 79 LYS A O 1
ATOM 634 N N . HIS A 1 80 ? 17.524 -7.812 4.582 1.00 54.62 80 HIS A N 1
ATOM 635 C CA . HIS A 1 80 ? 17.904 -8.122 5.970 1.00 54.62 80 HIS A CA 1
ATOM 636 C C . HIS A 1 80 ? 17.329 -7.188 7.058 1.00 54.62 80 HIS A C 1
ATOM 638 O O . HIS A 1 80 ? 16.328 -7.540 7.670 1.00 54.62 80 HIS A O 1
ATOM 644 N N . ILE A 1 81 ? 17.901 -5.999 7.283 1.00 51.09 81 ILE A N 1
ATOM 645 C CA . ILE A 1 81 ? 17.483 -5.061 8.344 1.00 51.09 81 ILE A CA 1
ATOM 646 C C . ILE A 1 81 ? 16.107 -4.408 8.104 1.00 5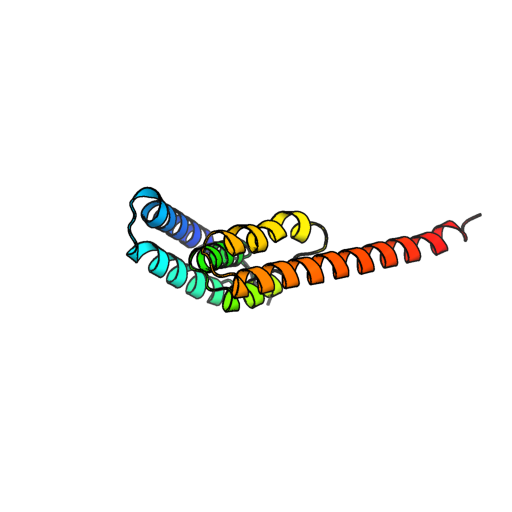1.09 81 ILE A C 1
ATOM 648 O O . ILE A 1 81 ? 15.408 -4.063 9.050 1.00 51.09 81 ILE A O 1
ATOM 652 N N . GLN A 1 82 ? 15.684 -4.234 6.847 1.00 55.69 82 GLN A N 1
ATOM 653 C CA . GLN A 1 82 ? 14.426 -3.535 6.533 1.00 55.69 82 GLN A CA 1
ATOM 654 C C . GLN A 1 82 ? 13.190 -4.335 6.958 1.00 55.69 82 GLN A C 1
ATOM 656 O O . GLN A 1 82 ? 12.142 -3.763 7.261 1.00 55.69 82 GLN A O 1
ATOM 661 N N . HIS A 1 83 ? 13.324 -5.656 7.030 1.00 54.06 83 HIS A N 1
ATOM 662 C CA . HIS A 1 83 ? 12.246 -6.528 7.458 1.00 54.06 83 HIS A CA 1
ATOM 663 C C . HIS A 1 83 ? 11.958 -6.434 8.961 1.00 54.06 83 HIS A C 1
ATOM 665 O O . HIS A 1 83 ? 10.794 -6.529 9.346 1.00 54.06 83 HIS A O 1
ATOM 671 N N . ASP A 1 84 ? 12.967 -6.158 9.794 1.00 52.97 84 ASP A N 1
ATOM 672 C CA . ASP A 1 84 ? 12.772 -5.950 11.236 1.00 52.97 84 ASP A CA 1
ATOM 673 C C . ASP A 1 84 ? 11.926 -4.692 11.508 1.00 52.97 84 ASP A C 1
ATOM 675 O O . ASP A 1 84 ? 11.124 -4.664 12.441 1.00 52.97 84 ASP A O 1
ATOM 679 N N . THR A 1 85 ? 12.030 -3.673 10.646 1.00 55.59 85 THR A N 1
ATOM 680 C CA . THR A 1 85 ? 11.293 -2.406 10.787 1.00 55.59 85 THR A CA 1
ATOM 681 C C . THR A 1 85 ? 9.920 -2.419 10.115 1.00 55.59 85 THR A C 1
ATOM 683 O O . THR A 1 85 ? 9.034 -1.690 10.546 1.00 55.59 85 THR A O 1
ATOM 686 N N . ILE A 1 86 ? 9.714 -3.209 9.055 1.00 62.47 86 ILE A N 1
ATOM 687 C CA . ILE A 1 86 ? 8.471 -3.196 8.253 1.00 62.47 86 ILE A CA 1
ATOM 688 C C . ILE A 1 86 ? 7.595 -4.426 8.550 1.00 62.47 86 ILE A C 1
ATOM 690 O O . ILE A 1 86 ? 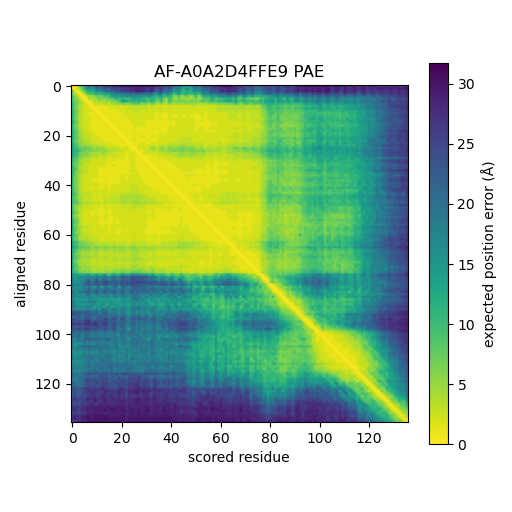6.382 -4.385 8.355 1.00 62.47 86 ILE A O 1
ATOM 694 N N . GLY A 1 87 ? 8.160 -5.508 9.098 1.00 59.78 87 GLY A N 1
ATOM 695 C CA . GLY A 1 87 ? 7.441 -6.749 9.410 1.00 59.78 87 GLY A CA 1
ATOM 696 C C . GLY A 1 87 ? 6.249 -6.573 10.361 1.00 59.78 87 GLY A C 1
ATOM 697 O O . GLY A 1 87 ? 5.277 -7.324 10.267 1.00 59.78 87 GLY A O 1
ATOM 698 N N . TYR A 1 88 ? 6.253 -5.536 11.213 1.00 64.00 88 TYR A N 1
ATOM 699 C CA . TYR A 1 88 ? 5.115 -5.227 12.092 1.00 64.00 88 TYR A CA 1
ATOM 700 C C . TYR A 1 88 ? 3.840 -4.829 11.324 1.00 64.00 88 TYR A C 1
ATOM 702 O O . TYR A 1 88 ? 2.736 -4.978 11.853 1.00 64.00 88 TYR A O 1
ATOM 710 N N . LEU A 1 89 ? 3.966 -4.338 10.081 1.00 62.59 89 LEU A N 1
ATOM 711 C CA . LEU A 1 89 ? 2.820 -3.981 9.238 1.00 62.59 89 LEU A CA 1
ATOM 712 C C . LEU A 1 89 ? 1.969 -5.203 8.877 1.00 62.59 89 LEU A C 1
ATOM 714 O O . LEU A 1 89 ? 0.792 -5.046 8.582 1.00 62.59 89 LEU A O 1
ATOM 718 N N . LEU A 1 90 ? 2.523 -6.416 8.932 1.00 61.06 90 LEU A N 1
ATOM 719 C CA . LEU A 1 90 ? 1.780 -7.650 8.659 1.00 61.06 90 LEU A CA 1
ATOM 720 C C . LEU A 1 90 ? 1.071 -8.182 9.912 1.00 61.06 90 LEU A C 1
ATOM 722 O O . LEU A 1 90 ? -0.053 -8.677 9.840 1.00 61.06 90 LEU A O 1
ATOM 726 N N . THR A 1 91 ? 1.704 -8.061 11.079 1.00 57.56 91 THR A N 1
ATOM 727 C CA . THR A 1 91 ? 1.196 -8.614 12.344 1.00 57.56 91 THR A CA 1
ATOM 728 C C . THR A 1 91 ? 0.210 -7.695 13.068 1.00 57.56 91 THR A C 1
ATOM 730 O O . THR A 1 91 ? -0.624 -8.190 13.824 1.00 57.56 91 THR A O 1
ATOM 733 N N . ARG A 1 92 ? 0.242 -6.375 12.830 1.00 59.69 92 ARG A N 1
ATOM 734 C CA . ARG A 1 92 ? -0.615 -5.406 13.542 1.00 59.69 92 ARG A CA 1
ATOM 735 C C . ARG A 1 92 ? -2.088 -5.415 13.110 1.00 59.69 92 ARG A C 1
ATOM 737 O O . ARG A 1 92 ? -2.950 -5.153 13.942 1.00 59.69 92 ARG A O 1
ATOM 744 N N . TYR A 1 93 ? -2.391 -5.705 11.845 1.00 55.75 93 TYR A N 1
ATOM 745 C CA . TYR A 1 93 ? -3.769 -5.628 11.316 1.00 55.75 93 TYR A CA 1
ATOM 746 C C . TYR A 1 93 ? -4.508 -6.970 11.328 1.00 55.75 93 TYR A C 1
ATOM 748 O O . TYR A 1 93 ? -5.732 -7.015 11.333 1.00 55.75 93 TYR A O 1
ATOM 756 N N . ALA A 1 94 ? -3.753 -8.061 11.411 1.00 52.22 94 ALA A N 1
ATOM 757 C CA . ALA A 1 94 ? -4.220 -9.434 11.526 1.00 52.22 94 ALA A CA 1
ATOM 758 C C . ALA A 1 94 ? -5.271 -9.637 12.642 1.00 52.22 94 ALA A C 1
ATOM 760 O O . ALA A 1 94 ? -6.354 -10.167 12.408 1.00 52.22 94 ALA A O 1
ATOM 761 N N . THR A 1 95 ? -4.974 -9.203 13.865 1.00 48.53 95 THR A N 1
ATOM 762 C CA . THR A 1 95 ? -5.808 -9.481 15.047 1.00 48.53 95 THR A CA 1
ATOM 763 C C . THR A 1 95 ? -6.970 -8.506 15.236 1.00 48.53 95 THR A C 1
ATOM 765 O O . THR A 1 95 ? -7.955 -8.866 15.876 1.00 48.53 95 THR A O 1
ATOM 768 N N . ALA A 1 96 ? -6.889 -7.298 14.672 1.00 51.94 96 ALA A N 1
ATOM 769 C CA . ALA A 1 96 ? -7.830 -6.212 14.952 1.00 51.94 96 ALA A CA 1
ATOM 770 C C . ALA A 1 96 ? -9.213 -6.371 14.285 1.00 51.94 96 ALA A C 1
ATOM 772 O O . ALA A 1 96 ? -10.173 -5.770 14.754 1.00 51.94 96 ALA A O 1
ATOM 773 N N . PHE A 1 97 ? -9.342 -7.203 13.244 1.00 52.62 97 PHE A N 1
ATOM 774 C CA . PHE A 1 97 ? -10.582 -7.343 12.460 1.00 52.62 97 PHE A CA 1
ATOM 775 C C . PHE A 1 97 ? -11.312 -8.687 12.637 1.00 52.62 97 PHE A C 1
ATOM 777 O O . PHE A 1 97 ? -12.212 -9.005 11.869 1.00 52.62 97 PHE A O 1
ATOM 784 N N . GLY A 1 98 ? -10.927 -9.523 13.611 1.00 53.50 98 GLY A N 1
ATOM 785 C CA . GLY A 1 98 ? -11.578 -10.826 13.847 1.00 53.50 98 GLY A CA 1
ATOM 786 C C . GLY A 1 98 ? -11.323 -11.889 12.764 1.00 53.50 98 GLY A C 1
ATOM 787 O O . GLY A 1 98 ? -11.817 -13.012 12.858 1.00 53.50 98 GLY A O 1
ATOM 788 N N . HIS A 1 99 ? -10.504 -11.582 11.755 1.00 56.75 99 HIS A N 1
ATOM 789 C CA . HIS A 1 99 ? -10.117 -12.502 10.687 1.00 56.75 99 HIS A CA 1
ATOM 790 C C . HIS A 1 99 ? -8.974 -13.428 11.121 1.00 56.75 99 HIS A C 1
ATOM 792 O O . HIS A 1 99 ? -7.868 -13.372 10.589 1.00 56.75 99 HIS A O 1
ATOM 798 N N . TYR A 1 100 ? -9.242 -14.321 12.079 1.00 59.06 100 TYR A N 1
ATOM 799 C CA . TYR A 1 100 ? -8.237 -15.215 12.671 1.00 59.06 100 TYR A CA 1
ATOM 800 C C . TYR A 1 100 ? -7.476 -16.081 11.653 1.00 59.06 100 TYR A C 1
ATOM 802 O O . TYR A 1 100 ? -6.304 -16.384 11.868 1.00 59.06 100 TYR A O 1
ATOM 810 N N . ALA A 1 101 ? -8.102 -16.457 10.533 1.00 62.53 101 ALA A N 1
ATOM 811 C CA . ALA A 1 101 ? -7.444 -17.219 9.471 1.00 62.53 101 ALA A CA 1
ATOM 812 C C . ALA A 1 101 ? -6.384 -16.383 8.735 1.00 62.53 101 ALA A C 1
ATOM 814 O O . ALA A 1 101 ? -5.233 -16.806 8.628 1.00 62.53 101 ALA A O 1
ATOM 815 N N . ALA A 1 102 ? -6.746 -15.175 8.298 1.00 56.09 102 ALA A N 1
ATOM 816 C CA . ALA A 1 102 ? -5.817 -14.248 7.657 1.00 56.09 102 ALA A CA 1
ATOM 817 C C . ALA A 1 102 ? -4.735 -13.783 8.644 1.00 56.09 102 ALA A C 1
ATOM 819 O O . ALA A 1 102 ? -3.556 -13.730 8.308 1.00 56.09 102 ALA A O 1
ATOM 820 N N . ALA A 1 103 ? -5.114 -13.578 9.907 1.00 58.72 103 ALA A N 1
ATOM 821 C CA . ALA A 1 103 ? -4.195 -13.276 10.990 1.00 58.72 103 ALA A CA 1
ATOM 822 C C . ALA A 1 103 ? -3.147 -14.369 11.202 1.00 58.72 103 ALA A C 1
ATOM 824 O O . ALA A 1 103 ? -1.951 -14.097 11.295 1.00 58.72 103 ALA A O 1
ATOM 825 N N . SER A 1 104 ? -3.605 -15.620 11.261 1.00 64.00 104 SER A N 1
ATOM 826 C CA . SER A 1 104 ? -2.748 -16.788 11.412 1.00 64.00 104 SER A CA 1
ATOM 827 C C . SER A 1 104 ? -1.797 -16.926 10.228 1.00 64.00 104 SER A C 1
ATOM 829 O O . SER A 1 104 ? -0.617 -17.203 10.430 1.00 64.00 104 SER A O 1
ATOM 831 N N . GLN A 1 105 ? -2.265 -16.688 9.001 1.00 65.75 105 GLN A N 1
ATOM 832 C CA . GLN A 1 105 ? -1.414 -16.715 7.811 1.00 65.75 105 GLN A CA 1
ATOM 833 C C . GLN A 1 105 ? -0.353 -15.609 7.843 1.00 65.75 105 GLN A C 1
ATOM 835 O O . GLN A 1 105 ? 0.821 -15.912 7.639 1.00 65.75 105 GLN A O 1
ATOM 840 N N . SER A 1 106 ? -0.720 -14.376 8.201 1.00 59.72 106 SER A N 1
ATOM 8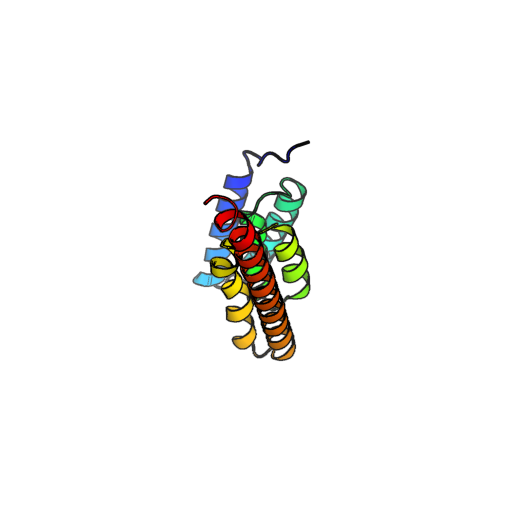41 C CA . SER A 1 106 ? 0.217 -13.251 8.345 1.00 59.72 106 SER A CA 1
ATOM 842 C C . SER A 1 106 ? 1.258 -13.494 9.437 1.00 59.72 106 SER A C 1
ATOM 844 O O . SER A 1 106 ? 2.448 -13.266 9.220 1.00 59.72 106 SER A O 1
ATOM 846 N N . CYS A 1 107 ? 0.849 -14.037 10.587 1.00 61.44 107 CYS A N 1
ATOM 847 C CA . CYS A 1 107 ? 1.771 -14.446 11.646 1.00 61.44 107 CYS A CA 1
ATOM 848 C C . CYS A 1 107 ? 2.688 -15.590 11.194 1.00 61.44 107 CYS A C 1
ATOM 850 O O . CYS A 1 107 ? 3.889 -15.537 11.438 1.00 61.44 107 CYS A O 1
ATOM 852 N N . ASN A 1 108 ? 2.161 -16.606 10.503 1.00 66.31 108 ASN A N 1
ATOM 853 C CA . ASN A 1 108 ? 2.964 -17.704 9.961 1.00 66.31 108 ASN A CA 1
ATOM 854 C C . ASN A 1 108 ? 3.962 -17.220 8.906 1.00 66.31 108 ASN A C 1
ATOM 856 O O . ASN A 1 108 ? 5.089 -17.709 8.862 1.00 66.31 108 ASN A O 1
ATOM 860 N N . PHE A 1 109 ? 3.571 -16.261 8.069 1.00 65.12 109 PHE A N 1
ATOM 861 C CA . PHE A 1 109 ? 4.447 -15.660 7.074 1.00 65.12 109 PHE A CA 1
ATOM 862 C C . PHE A 1 109 ? 5.565 -14.859 7.742 1.00 65.12 109 PHE A C 1
ATOM 864 O O . PHE A 1 109 ? 6.736 -15.121 7.474 1.00 65.12 109 PHE A O 1
ATOM 871 N N . ALA A 1 110 ? 5.219 -13.976 8.685 1.00 63.06 110 ALA A N 1
ATOM 872 C CA . ALA A 1 110 ? 6.195 -13.240 9.481 1.00 63.06 110 ALA A CA 1
ATOM 873 C C . ALA A 1 110 ? 7.163 -14.198 10.204 1.00 63.06 110 ALA A C 1
ATOM 875 O O . ALA A 1 110 ? 8.374 -14.013 10.141 1.00 63.06 110 ALA A O 1
ATOM 876 N N . LEU A 1 111 ? 6.658 -15.279 10.811 1.00 64.50 111 LEU A N 1
ATOM 877 C CA . LEU A 1 111 ? 7.478 -16.301 11.475 1.00 64.50 111 LEU A CA 1
ATOM 878 C C . LEU A 1 111 ? 8.419 -17.031 10.510 1.00 64.50 111 LEU A C 1
ATOM 880 O O . LEU A 1 111 ? 9.601 -17.182 10.814 1.00 64.50 111 LEU A O 1
ATOM 884 N N . ARG A 1 112 ? 7.926 -17.485 9.349 1.00 67.19 112 ARG A N 1
ATOM 885 C CA . ARG A 1 112 ? 8.761 -18.129 8.318 1.00 67.19 112 ARG A CA 1
ATOM 886 C C . ARG A 1 112 ? 9.861 -17.191 7.844 1.00 67.19 112 ARG A C 1
ATOM 888 O O . ARG A 1 112 ? 11.001 -17.624 7.688 1.00 67.19 112 ARG A O 1
ATOM 895 N N . PHE A 1 113 ? 9.516 -15.923 7.665 1.00 63.69 113 PHE A N 1
ATOM 896 C CA . PHE A 1 113 ? 10.447 -14.887 7.270 1.00 63.69 113 PHE A CA 1
ATOM 897 C C . PHE A 1 113 ? 11.547 -14.675 8.333 1.00 63.69 113 PHE A C 1
ATOM 899 O O . PHE A 1 113 ? 12.728 -14.850 8.028 1.00 63.69 113 PHE A O 1
ATOM 906 N N . PHE A 1 114 ? 11.187 -14.398 9.594 1.00 62.44 114 PHE A N 1
ATOM 907 C CA . PHE A 1 114 ? 12.163 -14.188 10.676 1.00 62.44 114 PHE A CA 1
ATOM 908 C C . PHE A 1 114 ? 13.038 -15.428 10.923 1.00 62.44 114 PHE A C 1
ATOM 910 O O . PHE A 1 114 ? 14.244 -15.301 11.141 1.00 62.44 114 PHE A O 1
ATOM 917 N N . HIS A 1 115 ? 12.471 -16.635 10.816 1.00 63.94 115 HIS A N 1
ATOM 918 C CA . HIS A 1 115 ? 13.243 -17.879 10.890 1.00 63.94 115 HIS A CA 1
ATOM 919 C C . HIS A 1 115 ? 14.229 -18.052 9.728 1.00 63.94 115 HIS A C 1
ATOM 921 O O . HIS A 1 115 ? 15.322 -18.578 9.946 1.00 63.94 115 HIS A O 1
ATOM 927 N N . SER A 1 116 ? 13.875 -17.641 8.504 1.00 59.38 116 SER A N 1
ATOM 928 C CA . SER A 1 116 ? 14.819 -17.651 7.379 1.00 59.38 116 SER A CA 1
ATOM 929 C C . SER A 1 116 ? 15.961 -16.671 7.633 1.00 59.38 116 SER A C 1
ATOM 931 O O . SER A 1 116 ? 17.123 -17.055 7.547 1.00 59.38 116 SER A O 1
ATOM 933 N N . ASN A 1 117 ? 15.638 -15.450 8.070 1.00 56.88 117 ASN A N 1
ATOM 934 C CA . ASN A 1 117 ? 16.637 -14.422 8.358 1.00 56.88 117 ASN A CA 1
ATOM 935 C C . ASN A 1 117 ? 17.632 -14.869 9.448 1.00 56.88 117 ASN A C 1
ATOM 937 O O . ASN A 1 117 ? 18.840 -14.706 9.291 1.00 56.88 117 ASN A O 1
ATOM 941 N N . GLN A 1 118 ? 17.162 -15.520 10.521 1.00 57.44 118 GLN A N 1
ATOM 942 C CA . GLN A 1 118 ? 18.040 -16.077 11.559 1.00 57.44 118 GLN A CA 1
ATOM 943 C C . GLN A 1 118 ? 19.007 -17.138 11.002 1.00 57.44 118 GLN A C 1
ATOM 945 O O . GLN A 1 118 ? 20.185 -17.175 11.379 1.00 57.44 118 GLN A O 1
ATOM 950 N N . LYS A 1 119 ? 18.534 -18.015 10.105 1.00 58.25 119 LYS A N 1
ATOM 951 C CA . LYS A 1 119 ? 19.385 -19.017 9.443 1.00 58.25 119 LYS A CA 1
ATOM 952 C C . LYS A 1 119 ? 20.435 -18.355 8.553 1.00 58.25 119 LYS A C 1
ATOM 954 O O . LYS A 1 119 ? 21.596 -18.742 8.621 1.00 58.25 119 LYS A O 1
ATOM 959 N N . ASP A 1 120 ? 20.062 -17.335 7.791 1.00 56.12 120 ASP A N 1
ATOM 960 C CA . ASP A 1 120 ? 20.980 -16.662 6.869 1.00 56.12 120 ASP A CA 1
ATOM 961 C C . ASP A 1 120 ? 22.051 -15.849 7.610 1.00 56.12 120 ASP A C 1
ATOM 963 O O . ASP A 1 120 ? 23.236 -15.950 7.284 1.00 56.12 120 ASP A O 1
ATOM 967 N N . VAL A 1 121 ? 21.673 -15.135 8.680 1.00 54.06 121 VAL A N 1
ATOM 968 C CA . VAL A 1 121 ? 22.623 -14.432 9.561 1.00 54.06 121 VAL A CA 1
ATOM 969 C C . VAL A 1 121 ? 23.582 -15.421 10.221 1.00 54.06 121 VAL A C 1
ATOM 971 O O . VAL A 1 121 ? 24.793 -15.227 10.166 1.00 54.06 121 VAL A O 1
ATOM 974 N N . SER A 1 122 ? 23.075 -16.521 10.788 1.00 57.50 122 SER A N 1
ATOM 975 C CA . SER A 1 122 ? 23.929 -17.515 11.455 1.00 57.50 122 SER A CA 1
ATOM 976 C C . SER A 1 122 ? 24.862 -18.267 10.494 1.00 57.50 122 SER A C 1
ATOM 978 O O . SER A 1 122 ? 25.975 -18.627 10.885 1.00 57.50 122 SER A O 1
ATOM 980 N N . VAL A 1 123 ? 24.467 -18.469 9.231 1.00 56.34 123 VAL A N 1
ATOM 981 C CA . VAL A 1 123 ? 25.355 -18.980 8.171 1.00 56.34 123 VAL A CA 1
ATOM 982 C C . VAL A 1 123 ? 26.398 -17.934 7.766 1.00 56.34 123 VAL A C 1
ATOM 984 O O . VAL A 1 123 ? 27.556 -18.299 7.562 1.00 56.34 123 VAL A O 1
ATOM 987 N N . GLY A 1 124 ? 26.031 -16.651 7.700 1.00 52.25 124 GLY A N 1
ATOM 988 C CA . GLY A 1 124 ? 26.955 -15.539 7.459 1.00 52.25 124 GLY A CA 1
ATOM 989 C C . GLY A 1 124 ? 28.048 -15.448 8.527 1.00 52.25 124 GLY A C 1
ATOM 990 O O . GLY A 1 124 ? 29.231 -15.512 8.200 1.00 52.25 124 GLY A O 1
ATOM 991 N N . THR A 1 125 ? 27.674 -15.451 9.810 1.00 48.84 125 THR A N 1
ATOM 992 C CA . THR A 1 125 ? 28.635 -15.425 10.930 1.00 48.84 125 THR A CA 1
ATOM 993 C C . THR A 1 125 ? 29.550 -16.656 10.927 1.00 48.84 125 THR A C 1
ATOM 995 O O . THR A 1 125 ? 30.744 -16.564 11.204 1.00 48.84 125 THR A O 1
ATOM 998 N N . ARG A 1 126 ? 29.025 -17.832 10.548 1.00 45.88 126 ARG A N 1
ATOM 999 C CA . ARG A 1 126 ? 29.812 -19.073 10.445 1.00 45.88 126 ARG A CA 1
ATOM 1000 C C . ARG A 1 126 ? 30.752 -19.098 9.231 1.00 45.88 126 ARG A C 1
ATOM 1002 O O . ARG A 1 126 ? 31.690 -19.888 9.232 1.00 45.88 126 ARG A O 1
ATOM 1009 N N . ARG A 1 127 ? 30.525 -18.262 8.212 1.00 47.91 127 ARG A N 1
ATOM 1010 C CA . ARG A 1 127 ? 31.414 -18.086 7.047 1.00 47.91 127 ARG A CA 1
ATOM 1011 C C . ARG A 1 127 ? 32.492 -17.024 7.256 1.00 47.91 127 ARG A C 1
ATOM 1013 O O . ARG A 1 127 ? 33.494 -17.083 6.556 1.00 47.91 127 ARG A O 1
ATOM 1020 N N . GLU A 1 128 ? 32.332 -16.111 8.210 1.00 47.31 128 GLU A N 1
ATOM 1021 C CA . GLU A 1 128 ? 33.372 -15.136 8.578 1.00 47.31 128 GLU A CA 1
ATOM 1022 C C . GLU A 1 128 ? 34.388 -15.708 9.582 1.00 47.31 128 GLU A C 1
ATOM 1024 O O . GLU A 1 128 ? 35.579 -15.408 9.508 1.00 47.31 128 GLU A O 1
ATOM 1029 N N . HIS A 1 129 ? 33.963 -16.622 10.459 1.00 47.47 129 HIS A N 1
ATOM 1030 C CA . HIS A 1 129 ? 34.854 -17.302 11.410 1.00 47.47 129 HIS A CA 1
ATOM 1031 C C . HIS A 1 129 ? 36.029 -18.119 10.811 1.00 47.47 129 HIS A C 1
ATOM 1033 O O . HIS A 1 129 ? 37.096 -18.118 11.424 1.00 47.47 129 HIS A O 1
ATOM 1039 N N . PRO A 1 130 ? 35.925 -18.795 9.647 1.00 47.69 130 PRO A N 1
ATOM 1040 C CA . PRO A 1 130 ? 37.048 -19.502 9.029 1.00 47.69 130 PRO A CA 1
ATOM 1041 C C . PRO A 1 130 ? 38.128 -18.556 8.491 1.00 47.69 130 PRO A C 1
ATOM 1043 O O . PRO A 1 130 ? 39.293 -18.936 8.432 1.00 47.69 130 PRO A O 1
ATOM 1046 N N . PHE A 1 131 ? 37.767 -17.323 8.116 1.00 45.81 131 PHE A N 1
ATOM 1047 C CA . PHE A 1 131 ? 38.711 -16.349 7.556 1.00 45.81 131 PHE A CA 1
ATOM 1048 C C . PHE A 1 131 ? 39.538 -15.621 8.621 1.00 45.81 131 PHE A C 1
ATOM 1050 O O . PHE A 1 131 ? 40.623 -15.131 8.313 1.00 45.81 131 PHE A O 1
ATOM 1057 N N . LEU A 1 132 ? 39.070 -15.583 9.872 1.00 48.78 132 LEU A N 1
ATOM 1058 C CA . LEU A 1 132 ? 39.809 -14.999 10.998 1.00 48.78 132 LEU A CA 1
ATOM 1059 C C . LEU A 1 132 ? 40.799 -15.973 11.660 1.00 48.78 132 LEU A C 1
ATOM 1061 O O . LEU A 1 132 ? 41.669 -15.524 12.390 1.00 48.78 132 LEU A O 1
ATOM 1065 N N . LEU A 1 133 ? 40.711 -17.279 11.381 1.00 48.16 133 LEU A N 1
ATOM 1066 C CA . LEU A 1 133 ? 41.598 -18.315 11.941 1.00 48.16 133 LEU A CA 1
ATOM 1067 C C . LEU A 1 133 ? 42.721 -18.767 10.984 1.00 48.16 133 LEU A C 1
ATOM 1069 O O . LEU A 1 133 ? 43.470 -19.678 11.311 1.00 48.16 133 LEU A O 1
ATOM 1073 N N . SER A 1 134 ? 42.841 -18.164 9.796 1.00 48.56 134 SER A N 1
ATOM 1074 C CA . SER A 1 134 ? 43.927 -18.431 8.827 1.00 48.56 134 SER A CA 1
ATOM 1075 C C . SER A 1 134 ? 44.879 -17.242 8.654 1.00 48.56 134 SER A C 1
ATOM 1077 O O . SER A 1 134 ? 45.515 -17.103 7.610 1.00 48.56 134 SER A O 1
ATOM 1079 N N . ARG A 1 135 ? 44.936 -16.344 9.644 1.00 49.16 135 ARG A N 1
ATOM 1080 C CA . ARG A 1 135 ? 45.738 -15.114 9.587 1.00 49.16 135 ARG A CA 1
ATOM 1081 C C . ARG A 1 135 ? 46.697 -14.913 10.765 1.00 49.16 135 ARG A C 1
ATOM 1083 O O . ARG A 1 135 ? 47.147 -13.787 10.950 1.00 49.16 135 ARG A O 1
ATOM 1090 N N . ASP A 1 136 ? 47.042 -16.001 11.451 1.00 41.81 136 ASP A N 1
ATOM 1091 C CA . ASP A 1 136 ? 48.146 -16.084 12.415 1.00 41.81 136 ASP A CA 1
ATOM 1092 C C . ASP A 1 136 ? 49.179 -17.121 11.951 1.00 41.81 136 ASP A C 1
ATOM 1094 O O . ASP A 1 136 ? 48.752 -18.207 11.486 1.00 41.81 136 ASP A O 1
#

Organism: Micrurus corallinus (NCBI:txid54390)

Radius of gyration: 18.8 Å; Cα contacts (8 Å, |Δi|>4): 104; chains: 1; bounding box: 64×34×33 Å

Mean predicted aligned error: 11.94 Å

InterPro domains:
  IPR019183 N-alpha-acetyltransferase 25, NatB auxiliary subunit [PF09797] (3-122)

pLDDT: mean 73.52, std 17.8, range [40.66, 97.25]

Sequence (136 aa):
TWAELQFSDYYCLLAVHLLLDLWLEAGEESAVWRCLTLLEEGLTCSPSNAQFKLLLIRIYCMLGAFEPVVELYSSLDAKHIQHDTIGYLLTRYATAFGHYAAASQSCNFALRFFHSNQKDVSVGTRREHPFLLSRD

Secondary structure (DSSP, 8-state):
---PPPTTHHHHHHHHHHHHHHHHTT--HHHHHHHHHHHHHHHHH-TT-HHHHHHHHHHHHHHT--HHHHHHHHTT---THHHHHHTHHHHHHHTTTS-HHHHHHHHHHHHHHHHHHHHHHHHHHHHHHHHHSS--